Protein 3K3V (pdb70)

CATH classification: 3.30.1490.40

Structure (mmCIF, N/CA/C/O backbone):
data_3K3V
#
_entry.id   3K3V
#
_cell.length_a   68.400
_cell.length_b   68.400
_cell.length_c   111.321
_cell.angle_alpha   90.000
_cell.angle_beta   90.000
_cell.angle_gamma   120.000
#
_symmetry.space_group_name_H-M   'P 65 2 2'
#
loop_
_entity.id
_entity.type
_entity.pdbx_description
1 polymer 'Protein SMY2'
2 water water
#
loop_
_atom_site.group_PDB
_atom_site.id
_atom_site.type_symbol
_atom_site.label_atom_id
_atom_site.label_alt_id
_atom_site.label_comp_id
_atom_site.label_asym_id
_atom_site.label_entity_id
_atom_site.label_seq_id
_atom_site.pdbx_PDB_ins_code
_atom_site.Cartn_x
_atom_site.Cartn_y
_atom_site.Cartn_z
_atom_site.occupancy
_atom_site.B_iso_or_equiv
_atom_site.auth_seq_id
_atom_site.auth_comp_id
_atom_site.auth_asym_id
_atom_site.auth_atom_id
_atom_site.pdbx_PDB_model_num
ATOM 1 N N . GLU A 1 15 ? -8.962 17.739 -10.642 1.00 19.03 15 GLU A N 1
ATOM 2 C CA . GLU A 1 15 ? -10.325 17.105 -10.639 1.00 16.94 15 GLU A CA 1
ATOM 3 C C . GLU A 1 15 ? -10.332 15.942 -9.648 1.00 15.92 15 GLU A C 1
ATOM 4 O O . GLU A 1 15 ? -9.279 15.368 -9.355 1.00 18.49 15 GLU A O 1
ATOM 10 N N . SER A 1 16 ? -11.501 15.592 -9.121 1.00 14.98 16 SER A N 1
ATOM 11 C CA . SER A 1 16 ? -11.605 14.470 -8.192 1.00 14.10 16 SER A CA 1
ATOM 12 C C . SER A 1 16 ? -11.557 13.120 -8.899 1.00 12.56 16 SER A C 1
ATOM 13 O O . SER A 1 16 ? -11.690 13.052 -10.128 1.00 14.67 16 SER A O 1
ATOM 16 N N . SER A 1 17 ? -11.333 12.063 -8.112 1.00 13.66 17 SER A N 1
ATOM 17 C CA A SER A 1 17 ? -11.582 10.702 -8.564 0.60 12.06 17 SER A CA 1
ATOM 18 C CA B SER A 1 17 ? -11.569 10.693 -8.559 0.40 12.59 17 SER A CA 1
ATOM 19 C C . SER A 1 17 ? -12.580 10.038 -7.614 1.00 12.30 17 SER A C 1
ATOM 20 O O . SER A 1 17 ? -12.755 10.472 -6.459 1.00 13.52 17 SER A O 1
ATOM 25 N N . TRP A 1 18 ? -13.246 9.005 -8.123 1.00 9.52 18 TRP A N 1
ATOM 26 C CA . TRP A 1 18 ? -14.416 8.395 -7.506 1.00 9.62 18 TRP A 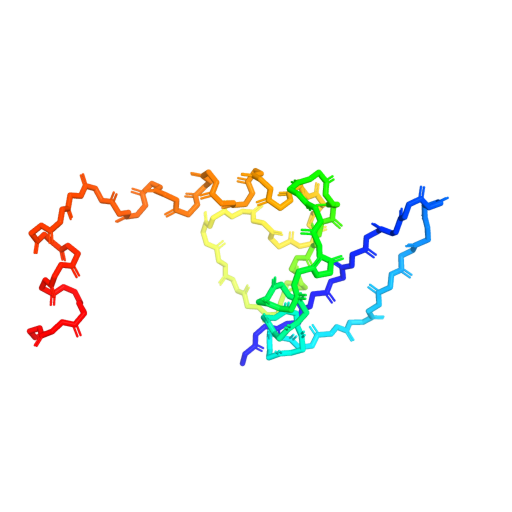CA 1
ATOM 27 C C . TRP A 1 18 ? -14.364 6.874 -7.628 1.00 10.30 18 TRP A C 1
ATOM 28 O O . TRP A 1 18 ? -13.719 6.327 -8.530 1.00 13.75 18 TRP A O 1
ATOM 39 N N . ARG A 1 19 ? -15.056 6.205 -6.710 1.00 12.08 19 ARG A N 1
ATOM 40 C CA . ARG A 1 19 ? -15.332 4.784 -6.822 1.00 12.19 19 ARG A CA 1
ATOM 41 C C . ARG A 1 19 ? -16.838 4.597 -6.826 1.00 11.23 19 ARG A C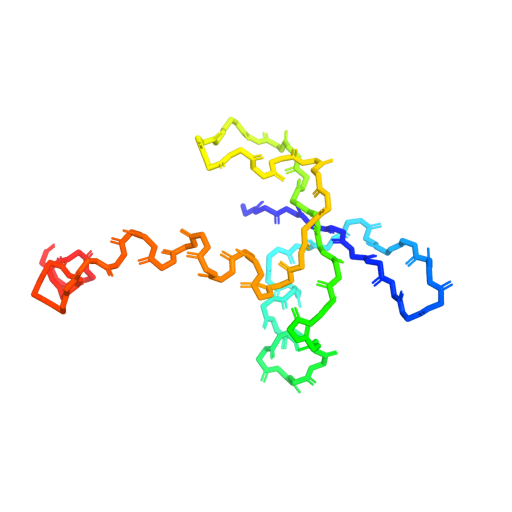 1
ATOM 42 O O . ARG A 1 19 ? -17.588 5.470 -6.368 1.00 12.42 19 ARG A O 1
ATOM 50 N N . TYR A 1 20 ? -17.298 3.465 -7.348 1.00 10.06 20 TYR A N 1
ATOM 51 C CA . TYR A 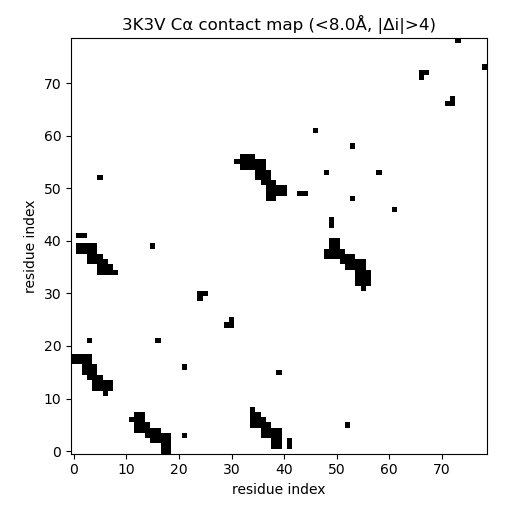1 20 ? -18.701 3.108 -7.185 1.00 9.96 20 TYR A CA 1
ATOM 52 C C . TYR A 1 20 ? -18.844 1.614 -6.918 1.00 10.13 20 TYR A C 1
ATOM 53 O O . TYR A 1 20 ? -17.925 0.814 -7.211 1.00 12.63 20 TYR A O 1
ATOM 62 N N . ILE A 1 21 ? -19.987 1.264 -6.348 1.00 9.69 21 ILE A N 1
ATOM 63 C CA . ILE A 1 21 ? -20.318 -0.130 -6.065 1.00 10.81 21 ILE A CA 1
ATOM 64 C C . ILE A 1 21 ? -21.362 -0.556 -7.080 1.00 10.26 21 ILE A C 1
ATOM 65 O O . ILE A 1 21 ? -22.397 0.103 -7.246 1.00 11.35 21 ILE A O 1
ATOM 70 N N . ASP A 1 22 ? -21.088 -1.649 -7.784 1.00 10.03 22 ASP A N 1
ATOM 71 C CA . ASP A 1 22 ? -22.025 -2.093 -8.804 1.00 11.46 22 ASP A CA 1
ATOM 72 C C . ASP A 1 22 ? -23.209 -2.867 -8.207 1.00 13.98 22 ASP A C 1
ATOM 73 O O . ASP A 1 22 ? -23.350 -3.041 -6.976 1.00 11.51 22 ASP A O 1
ATOM 78 N N . THR A 1 23 ? -24.073 -3.360 -9.092 1.00 15.76 23 THR A N 1
ATOM 79 C CA . THR A 1 23 ? -25.280 -4.074 -8.691 1.00 17.51 23 THR A CA 1
ATOM 80 C C . THR A 1 23 ? -25.019 -5.336 -7.857 1.00 17.19 23 THR A C 1
ATOM 81 O O . THR A 1 23 ? -25.832 -5.733 -7.010 1.00 17.60 23 THR A O 1
ATOM 85 N N . GLN A 1 24 ? -23.871 -5.966 -8.081 1.00 14.34 24 GLN A N 1
ATOM 86 C CA . GLN A 1 24 ? -23.552 -7.197 -7.380 1.00 13.89 24 GLN A CA 1
ATOM 87 C C . GLN A 1 24 ? -22.706 -6.953 -6.126 1.00 12.36 24 GLN A C 1
ATOM 88 O O . GLN A 1 24 ? -22.431 -7.888 -5.389 1.00 13.98 24 GLN A O 1
ATOM 94 N N . GLY A 1 25 ? -22.280 -5.719 -5.901 1.00 10.84 25 GLY A N 1
ATOM 95 C CA . GLY A 1 25 ? -21.498 -5.418 -4.688 1.00 10.53 25 GLY A CA 1
ATOM 96 C C . GLY A 1 25 ? -20.016 -5.197 -4.905 1.00 9.97 25 GLY A C 1
ATOM 97 O O . GLY A 1 25 ? -19.276 -4.934 -3.938 1.00 8.44 25 GLY A O 1
ATOM 98 N N . GLN A 1 26 ? -19.579 -5.285 -6.162 1.00 8.71 26 GLN A N 1
ATOM 99 C CA . GLN A 1 26 ? -18.160 -5.089 -6.477 1.00 11.05 26 GLN A CA 1
ATOM 100 C C . GLN A 1 26 ? -17.808 -3.607 -6.582 1.00 9.77 26 GLN A C 1
ATOM 101 O O . GLN A 1 26 ? -18.547 -2.844 -7.210 1.00 10.30 26 GLN A O 1
ATOM 107 N N . ILE A 1 27 ? -16.670 -3.228 -5.987 1.00 10.02 27 ILE A N 1
ATOM 108 C CA . ILE A 1 27 ? -16.193 -1.835 -6.024 1.00 9.60 27 ILE A CA 1
ATOM 109 C C . ILE A 1 27 ? -15.351 -1.619 -7.295 1.00 11.56 27 ILE A C 1
ATOM 110 O O . ILE A 1 27 ? -14.498 -2.450 -7.632 1.00 10.45 27 ILE A O 1
ATOM 115 N N . HIS A 1 28 ? -15.616 -0.523 -8.010 1.00 11.59 28 HIS A N 1
ATOM 116 C CA . HIS A 1 28 ? -14.880 -0.147 -9.216 1.00 11.79 28 HIS A C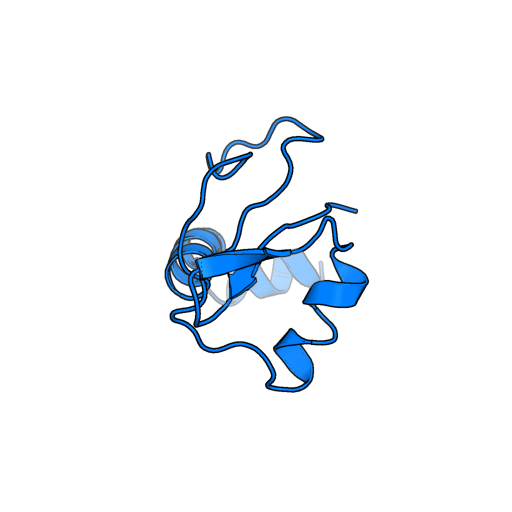A 1
ATOM 11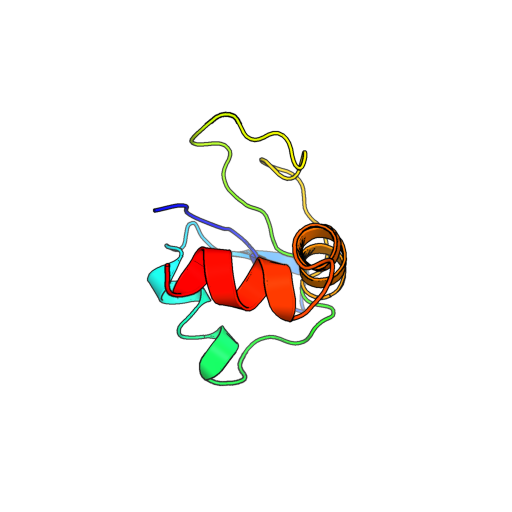7 C C . HIS A 1 28 ? -14.293 1.240 -9.080 1.00 12.51 28 HIS A C 1
ATOM 118 O O . HIS A 1 28 ? -14.866 2.090 -8.385 1.00 12.82 28 HIS A O 1
ATOM 125 N N . GLY A 1 29 ? -13.152 1.435 -9.736 1.00 12.46 29 GLY A N 1
ATOM 126 C CA . GLY A 1 29 ? -12.456 2.724 -9.714 1.00 13.32 29 GLY A CA 1
ATOM 127 C C . GLY A 1 29 ? -11.027 2.582 -9.244 1.00 16.57 29 GLY A C 1
ATOM 128 O O . GLY A 1 29 ? -10.541 1.448 -9.077 1.00 18.14 29 GLY A O 1
ATOM 129 N N . PRO A 1 30 ? -10.334 3.712 -9.025 1.00 18.42 30 PRO A N 1
ATOM 130 C CA . PRO A 1 30 ? -10.801 5.104 -9.176 1.00 15.17 30 PRO A CA 1
ATOM 131 C C . PRO A 1 30 ? -11.046 5.513 -10.627 1.00 14.10 30 PRO A C 1
ATOM 132 O O . PRO A 1 30 ? -10.361 5.044 -11.552 1.00 15.25 30 PRO A O 1
ATOM 136 N N . PHE A 1 31 ? -12.022 6.400 -10.788 1.00 12.71 31 PHE A N 1
ATOM 137 C CA . PHE A 1 31 ? -12.388 7.008 -12.072 1.00 12.49 31 PHE A CA 1
ATOM 138 C C . PHE A 1 31 ? -12.421 8.517 -11.894 1.00 12.80 31 PHE A C 1
ATOM 139 O O . PHE A 1 31 ? -12.910 9.030 -10.866 1.00 11.65 31 PHE A O 1
ATOM 147 N N . THR A 1 32 ? -11.939 9.238 -12.905 1.00 12.19 32 THR A N 1
ATOM 148 C CA . THR A 1 32 ? -11.959 10.700 -12.827 1.00 11.46 32 THR A CA 1
ATOM 149 C C . THR A 1 32 ? -13.388 11.254 -12.852 1.00 11.39 32 THR A C 1
ATOM 150 O O . THR A 1 32 ? -14.332 10.605 -13.355 1.00 9.46 32 THR A O 1
ATOM 154 N N . THR A 1 33 ? -13.536 12.481 -12.354 1.00 10.07 33 THR A N 1
ATOM 155 C CA . THR A 1 33 ? -14.789 13.228 -12.529 1.00 8.99 33 THR A CA 1
ATOM 156 C C . THR A 1 33 ? -15.235 13.195 -13.999 1.00 12.35 33 THR A C 1
ATOM 157 O O . THR A 1 33 ? -16.416 13.003 -14.260 1.00 9.88 33 THR A O 1
ATOM 161 N N . GLN A 1 34 ? -14.306 13.389 -14.933 1.00 11.02 34 GLN A N 1
ATOM 162 C CA . GLN A 1 34 ? -14.713 13.407 -16.340 1.00 14.08 34 GLN A CA 1
ATOM 163 C C . GLN A 1 34 ? -15.389 12.079 -16.736 1.00 12.08 34 GLN A C 1
ATOM 164 O O . GLN A 1 34 ? -16.427 12.103 -17.402 1.00 10.63 34 GLN A O 1
ATOM 170 N N . MET A 1 35 ? -14.802 10.953 -16.319 1.00 11.58 35 MET A N 1
ATOM 171 C CA . MET A 1 35 ? -15.319 9.622 -16.677 1.00 11.36 35 MET A CA 1
ATOM 172 C C . MET A 1 35 ? -16.710 9.423 -16.060 1.00 11.44 35 MET A C 1
ATOM 173 O O . MET A 1 35 ? -17.632 8.951 -16.738 1.00 10.95 35 MET A O 1
ATOM 178 N N . MET A 1 36 ? -16.854 9.775 -14.778 1.00 9.63 36 MET A N 1
ATOM 179 C CA . MET A 1 36 ? -18.120 9.627 -14.047 1.00 10.16 36 MET A CA 1
ATOM 180 C C . MET A 1 36 ? -19.234 10.510 -14.614 1.00 10.87 36 MET A C 1
ATOM 181 O O . MET A 1 36 ? -20.385 10.079 -14.711 1.00 11.41 36 MET A O 1
ATOM 186 N N . SER A 1 37 ? -18.867 11.743 -14.972 1.00 8.11 37 SER A N 1
ATOM 187 C CA . SER A 1 37 ? -19.775 12.727 -15.562 1.00 8.45 37 SER A CA 1
ATOM 188 C C . SER A 1 37 ? -20.281 12.183 -16.889 1.00 9.77 37 SER A C 1
ATOM 189 O O . SER A 1 37 ? -21.491 12.191 -17.132 1.00 9.15 37 SER A O 1
ATOM 192 N N A GLN A 1 38 ? -19.358 11.715 -17.730 0.50 10.02 38 GLN A N 1
ATOM 193 N N B GLN A 1 38 ? -19.373 11.710 -17.739 0.50 9.50 38 GLN A N 1
ATOM 194 C CA A GLN A 1 38 ? -19.715 11.113 -19.021 0.50 11.67 38 GLN A CA 1
ATOM 195 C CA B GLN A 1 38 ? -19.783 11.148 -19.031 0.50 10.35 38 GLN A CA 1
ATOM 196 C C A GLN A 1 38 ? -20.717 9.972 -18.865 0.50 11.26 38 GLN A C 1
ATOM 197 C C B GLN A 1 38 ? -20.725 9.952 -18.884 0.50 10.62 38 GLN A C 1
ATOM 198 O O A GLN A 1 38 ? -21.730 9.928 -19.570 0.50 10.83 38 GLN A O 1
ATOM 199 O O B GLN A 1 38 ? -21.709 9.849 -19.620 0.50 10.07 38 GLN A O 1
ATOM 210 N N . TRP A 1 39 ? -20.436 9.054 -17.940 1.00 10.06 39 TRP A N 1
ATOM 211 C CA . TRP A 1 39 ? -21.333 7.922 -17.692 1.00 10.37 39 TRP A CA 1
ATOM 212 C C . TRP A 1 39 ? -22.697 8.362 -17.146 1.00 9.78 39 TRP A C 1
ATOM 213 O O . TRP A 1 39 ? -23.744 7.825 -17.533 1.00 10.88 39 TRP A O 1
ATOM 224 N N . TYR A 1 40 ? -22.689 9.353 -16.260 1.00 8.11 40 TYR A N 1
ATOM 225 C CA . TYR A 1 40 ? -23.950 9.872 -15.727 1.00 8.57 40 TYR A CA 1
ATOM 226 C C . TYR A 1 40 ? -24.810 10.461 -16.853 1.00 8.44 40 TYR A C 1
ATOM 227 O O . TYR A 1 40 ? -26.012 10.154 -16.971 1.00 9.83 40 TYR A O 1
ATOM 236 N N . ILE A 1 41 ? -24.191 11.315 -17.668 1.00 8.55 41 ILE A N 1
ATOM 237 C CA . ILE A 1 41 ? -24.908 11.995 -18.753 1.00 10.28 41 ILE A CA 1
ATOM 238 C C . ILE A 1 41 ? -25.417 10.965 -19.768 1.00 11.81 41 ILE A C 1
ATOM 239 O O . ILE A 1 41 ? -26.507 11.123 -20.350 1.00 13.72 41 ILE A O 1
ATOM 244 N N . GLY A 1 42 ? -24.628 9.913 -19.965 1.00 10.16 42 GLY A N 1
ATOM 245 C CA . GLY A 1 42 ? -24.977 8.759 -20.802 1.00 12.67 42 GLY A CA 1
ATOM 246 C C . GLY A 1 42 ? -26.095 7.843 -20.318 1.00 13.11 42 GLY A C 1
ATOM 247 O O . GLY A 1 42 ? -26.551 6.958 -21.075 1.00 13.21 42 GLY A O 1
ATOM 248 N N . GLY A 1 43 ? -26.539 8.038 -19.073 1.00 11.55 43 GLY A N 1
ATOM 249 C CA . GLY A 1 43 ? -27.667 7.297 -18.516 1.00 11.89 43 GLY A CA 1
ATOM 250 C C . GLY A 1 43 ? -27.258 5.975 -17.896 1.00 13.36 43 GLY A C 1
ATOM 251 O O . GLY A 1 43 ? -28.081 5.074 -17.679 1.00 13.36 43 GLY A O 1
ATOM 252 N N . TYR A 1 44 ? -25.971 5.830 -17.617 1.00 11.37 44 TYR A N 1
ATOM 253 C CA . TYR A 1 44 ? -25.507 4.559 -17.091 1.00 12.56 44 TYR A CA 1
ATOM 254 C C . TYR A 1 44 ? -25.676 4.371 -15.588 1.00 14.24 44 TYR A C 1
ATOM 255 O O . TYR A 1 44 ? -25.472 3.254 -15.104 1.00 15.85 44 TYR A O 1
ATOM 264 N N . PHE A 1 45 ? -26.006 5.430 -14.851 1.00 13.71 45 PHE A N 1
ATOM 265 C CA . PHE A 1 45 ? -26.080 5.381 -13.376 1.00 14.62 45 PHE A CA 1
ATOM 266 C C . PHE A 1 45 ? -27.470 5.676 -12.794 1.00 17.08 45 PHE A C 1
ATOM 267 O O . PHE A 1 45 ? -28.044 6.748 -13.042 1.00 22.37 45 PHE A O 1
ATOM 275 N N . ALA A 1 46 ? -28.020 4.753 -12.012 1.00 16.94 46 ALA A N 1
ATOM 276 C CA . ALA A 1 46 ? -29.291 4.994 -11.326 1.00 17.74 46 ALA A CA 1
ATOM 277 C C . ALA A 1 46 ? -29.063 5.864 -10.079 1.00 17.30 46 ALA A C 1
ATOM 278 O O . ALA A 1 46 ? -27.946 5.910 -9.562 1.00 16.31 46 ALA A O 1
ATOM 280 N N . SER A 1 47 ? -30.108 6.535 -9.585 1.00 15.77 47 SER A N 1
ATOM 281 C CA . SER A 1 47 ? -29.978 7.401 -8.391 1.00 15.09 47 SER A CA 1
ATOM 282 C C . SER A 1 47 ? -29.634 6.595 -7.133 1.00 15.18 47 SER A C 1
ATOM 283 O O . SER A 1 47 ? -29.166 7.164 -6.127 1.00 14.08 47 SER A O 1
ATOM 286 N N . THR A 1 48 ? -29.857 5.278 -7.198 1.00 12.02 48 THR A N 1
ATOM 287 C CA . THR A 1 48 ? -29.605 4.365 -6.077 1.00 12.26 48 THR A CA 1
ATOM 288 C C . THR A 1 48 ? -28.160 3.865 -6.026 1.00 13.12 48 THR A C 1
ATOM 289 O O . THR A 1 48 ? -27.760 3.208 -5.060 1.00 13.24 48 THR A O 1
ATOM 293 N N . LEU A 1 49 ? -27.369 4.179 -7.054 1.00 14.14 49 LEU A N 1
ATOM 294 C CA . LEU A 1 49 ? -25.983 3.702 -7.120 1.00 13.68 49 LEU A CA 1
ATOM 295 C C . LEU A 1 49 ? -25.134 4.311 -6.005 1.00 11.21 49 LEU A C 1
ATOM 296 O O . LEU A 1 49 ? -25.171 5.526 -5.770 1.00 12.35 49 LEU A O 1
ATOM 301 N N . GLN A 1 50 ? -24.357 3.482 -5.309 1.00 10.76 50 GLN A N 1
ATOM 302 C CA . GLN A 1 50 ? -23.462 4.013 -4.268 1.00 9.60 50 GLN A CA 1
ATOM 303 C C . GLN A 1 50 ? -22.137 4.471 -4.861 1.00 10.47 50 GLN A C 1
ATOM 304 O O . GLN A 1 50 ? -21.497 3.719 -5.594 1.00 11.28 50 GLN A O 1
ATOM 310 N N . ILE A 1 51 ? -21.751 5.710 -4.546 1.00 9.83 51 ILE A N 1
ATOM 311 C CA A ILE A 1 51 ? -20.506 6.297 -5.030 0.50 9.83 51 ILE A CA 1
ATOM 312 C CA B ILE A 1 51 ? -20.496 6.290 -5.034 0.50 10.01 51 ILE A CA 1
ATOM 313 C C . ILE A 1 51 ? -19.676 6.808 -3.859 1.00 11.12 51 ILE A C 1
ATOM 314 O O . ILE A 1 51 ? -20.219 7.022 -2.765 1.00 12.27 51 ILE A O 1
ATOM 323 N N . SER A 1 52 ? -18.379 6.995 -4.102 1.00 10.70 52 SER A N 1
ATOM 324 C CA . SER A 1 52 ? -17.471 7.521 -3.082 1.00 9.97 52 SER A CA 1
ATOM 325 C C . SER A 1 52 ? -16.472 8.455 -3.745 1.00 11.40 52 SER A C 1
ATOM 326 O O . SER A 1 52 ? -15.921 8.118 -4.791 1.00 13.32 52 SER A O 1
ATOM 329 N N . ARG A 1 53 ? -16.251 9.637 -3.165 1.00 10.44 53 ARG A N 1
ATOM 330 C CA . ARG A 1 53 ? -15.218 10.515 -3.680 1.00 12.31 53 ARG A CA 1
ATOM 331 C C . ARG A 1 53 ? -13.913 10.179 -2.956 1.00 13.52 53 ARG A C 1
ATOM 332 O O . ARG A 1 53 ? -13.870 10.133 -1.724 1.00 12.81 53 ARG A O 1
ATOM 340 N N . LEU A 1 54 ? -12.832 9.963 -3.698 1.00 11.62 54 LEU A N 1
ATOM 341 C CA . LEU A 1 54 ? -11.550 9.756 -3.029 1.00 12.11 54 LEU A CA 1
ATOM 342 C C . LEU A 1 54 ? -11.138 11.043 -2.323 1.00 12.76 54 LEU A C 1
ATOM 343 O O . LEU A 1 54 ? -11.261 12.126 -2.890 1.00 12.63 54 LEU A O 1
ATOM 348 N N . GLY A 1 55 ? -10.651 10.919 -1.087 1.00 12.83 55 GLY A N 1
ATOM 349 C CA . GLY A 1 55 ? -10.312 12.106 -0.283 1.00 12.75 55 GLY A CA 1
ATOM 350 C C . GLY A 1 55 ? -9.001 12.776 -0.624 1.00 14.23 55 GLY A C 1
ATOM 351 O O . GLY A 1 55 ? -8.120 12.890 0.229 1.00 13.79 55 GLY A O 1
ATOM 352 N N . SER A 1 56 ? -8.865 13.227 -1.860 1.00 12.05 56 SER A N 1
ATOM 353 C CA . SER A 1 56 ? -7.646 13.833 -2.380 1.00 13.01 56 SER A CA 1
ATOM 354 C C . SER A 1 56 ? -7.435 15.259 -1.873 1.00 13.55 56 SER A C 1
ATOM 355 O O . SER A 1 56 ? -6.305 15.742 -1.834 1.00 14.35 56 SER A O 1
ATOM 358 N N . THR A 1 57 ? -8.518 15.940 -1.494 1.00 13.30 57 THR A N 1
ATOM 359 C CA . THR A 1 57 ? -8.430 17.294 -0.918 1.00 11.56 57 THR A CA 1
ATOM 360 C C . THR A 1 57 ? -9.429 17.394 0.236 1.00 10.85 57 THR A C 1
ATOM 361 O O . THR A 1 57 ? -10.447 16.683 0.209 1.00 12.42 57 THR A O 1
ATOM 365 N N . PRO A 1 58 ? -9.167 18.286 1.222 1.00 9.77 58 PRO A N 1
ATOM 366 C CA . PRO A 1 58 ? -10.145 18.610 2.265 1.00 9.38 58 PRO A CA 1
ATOM 367 C C . PRO A 1 58 ? -11.428 19.160 1.623 1.00 11.87 58 PRO A C 1
ATOM 368 O O . PRO A 1 58 ? -11.377 19.830 0.575 1.00 13.81 58 PRO A O 1
ATOM 372 N N . GLU A 1 59 ? -12.571 18.866 2.226 1.00 11.13 59 GLU A N 1
ATOM 373 C CA . GLU A 1 59 ? -13.856 19.333 1.697 1.00 11.93 59 GLU A CA 1
ATOM 374 C C . GLU A 1 59 ? -14.841 19.336 2.861 1.00 13.34 59 GLU A C 1
ATOM 375 O O . GLU A 1 59 ? -14.735 18.510 3.769 1.00 13.69 59 GLU A O 1
ATOM 381 N N . THR A 1 60 ? -15.765 20.297 2.865 1.00 14.60 60 THR A N 1
ATOM 382 C CA . THR A 1 60 ? -16.575 20.505 4.068 1.00 14.88 60 THR A CA 1
ATOM 383 C C . THR A 1 60 ? -17.898 19.774 4.013 1.00 17.06 60 THR A C 1
ATOM 384 O O . THR A 1 60 ? -18.605 19.721 5.029 1.00 18.33 60 THR A O 1
ATOM 388 N N . LEU A 1 61 ? -18.226 19.221 2.845 1.00 17.45 61 LEU A N 1
ATOM 389 C CA . LEU A 1 61 ? -19.480 18.506 2.641 1.00 23.56 61 LEU A CA 1
ATOM 390 C C . LEU A 1 61 ? -19.479 17.198 3.451 1.00 25.64 61 LEU A C 1
ATOM 391 O O . LEU A 1 61 ? -20.539 16.754 3.900 1.00 28.60 61 LEU A O 1
ATOM 396 N N . GLY A 1 62 ? -18.295 16.624 3.682 1.00 23.03 62 GLY A N 1
ATOM 397 C CA . GLY A 1 62 ? -18.110 15.423 4.511 1.00 22.91 62 GLY A CA 1
ATOM 398 C C . GLY A 1 62 ? -18.265 14.103 3.771 1.00 22.17 62 GLY A C 1
ATOM 399 O O . GLY A 1 62 ? -18.534 13.061 4.395 1.00 23.81 62 GLY A O 1
ATOM 400 N N . ILE A 1 63 ? -18.077 14.136 2.453 1.00 19.09 63 ILE A N 1
ATOM 401 C CA . ILE A 1 63 ? -18.222 12.964 1.577 1.00 15.92 63 ILE A CA 1
ATOM 402 C C . ILE A 1 63 ? -16.941 12.183 1.232 1.00 16.16 63 ILE A C 1
ATOM 403 O O . ILE A 1 63 ? -16.999 11.131 0.575 1.00 14.75 63 ILE A O 1
ATOM 408 N N . ASN A 1 64 ? -15.788 12.709 1.652 1.00 12.35 64 ASN A N 1
ATOM 409 C CA . ASN A 1 64 ? -14.555 12.014 1.318 1.00 10.74 64 ASN A CA 1
ATOM 410 C C . ASN A 1 64 ? -14.595 10.608 1.889 1.00 10.88 64 ASN A C 1
ATOM 411 O O . ASN A 1 64 ? -14.846 10.412 3.088 1.00 10.02 64 ASN A O 1
ATOM 416 N N . ASP A 1 65 ? -14.299 9.658 1.007 1.00 10.33 65 ASP A N 1
ATOM 417 C CA . ASP A 1 65 ? -14.027 8.262 1.370 1.00 11.09 65 ASP A CA 1
ATOM 418 C C . ASP A 1 65 ? -15.203 7.478 1.945 1.00 12.38 65 ASP A C 1
ATOM 419 O O . ASP A 1 65 ? -15.003 6.370 2.448 1.00 16.32 65 ASP A O 1
ATOM 424 N N . ILE A 1 66 ? -16.404 8.040 1.885 1.00 9.29 66 ILE A N 1
ATOM 425 C CA . ILE A 1 66 ? -17.592 7.289 2.344 1.00 10.88 66 ILE A CA 1
ATOM 426 C C . ILE A 1 66 ? -18.420 6.921 1.136 1.00 9.36 66 ILE A C 1
ATOM 427 O O . ILE A 1 66 ? -18.226 7.526 0.076 1.00 11.18 66 ILE A O 1
ATOM 432 N N . PHE A 1 67 ? -19.317 5.943 1.278 1.00 10.60 67 PHE A N 1
ATOM 433 C CA . PHE A 1 67 ? -20.257 5.584 0.213 1.00 9.44 67 PHE A CA 1
ATOM 434 C C . PHE A 1 67 ? -21.646 6.122 0.552 1.00 11.28 67 PHE A C 1
ATOM 435 O O . PHE A 1 67 ? -22.204 5.825 1.609 1.00 11.20 67 PHE A O 1
ATOM 443 N N . ILE A 1 68 ? -22.181 6.935 -0.354 1.00 10.89 68 ILE A N 1
ATOM 444 C CA . ILE A 1 68 ? -23.559 7.424 -0.274 1.00 11.18 68 ILE A CA 1
ATOM 445 C C . ILE A 1 68 ? -24.200 7.191 -1.634 1.00 11.71 68 ILE A C 1
ATOM 446 O O . ILE A 1 68 ? -23.493 6.924 -2.614 1.00 10.94 68 ILE A O 1
ATOM 451 N N . THR A 1 69 ? -25.523 7.275 -1.728 1.00 11.58 69 THR A N 1
ATOM 452 C CA . THR A 1 69 ? -26.115 7.068 -3.048 1.00 11.94 69 THR A CA 1
ATOM 453 C C . THR A 1 69 ? -25.951 8.327 -3.899 1.00 11.47 69 THR A C 1
ATOM 454 O O . THR A 1 69 ? -25.729 9.416 -3.357 1.00 8.51 69 THR A O 1
ATOM 458 N N . LEU A 1 70 ? -26.051 8.161 -5.223 1.00 11.16 70 LEU A N 1
ATOM 459 C CA A LEU A 1 70 ? -26.052 9.292 -6.156 0.60 12.55 70 LEU A CA 1
ATOM 460 C CA B LEU A 1 70 ? -26.039 9.308 -6.137 0.40 11.63 70 LEU A CA 1
ATOM 461 C C . LEU A 1 70 ? -27.138 10.303 -5.783 1.00 12.56 70 LEU A C 1
ATOM 462 O O . LEU A 1 70 ? -26.894 11.526 -5.742 1.00 11.40 70 LEU A O 1
ATOM 471 N N . GLY A 1 71 ? -28.335 9.778 -5.528 1.00 11.86 71 GLY A N 1
ATOM 472 C CA . GLY A 1 71 ? -29.455 10.594 -5.073 1.00 14.07 71 GLY A CA 1
ATOM 473 C C . GLY A 1 71 ? -29.142 11.377 -3.802 1.00 12.31 71 GLY A C 1
ATOM 474 O O . GLY A 1 71 ? -29.532 12.550 -3.692 1.00 12.24 71 GLY A O 1
ATOM 475 N N . GLU A 1 72 ? -28.467 10.740 -2.834 1.00 12.57 72 GLU A N 1
ATOM 476 C CA . GLU A 1 72 ? -28.056 11.442 -1.602 1.00 10.71 72 GLU A CA 1
ATOM 477 C C . GLU A 1 72 ? -27.033 12.544 -1.876 1.00 11.17 72 GLU A C 1
ATOM 478 O O . GLU A 1 72 ? -27.103 13.624 -1.268 1.00 11.57 72 GLU A O 1
ATOM 484 N N . LEU A 1 73 ? -26.089 12.281 -2.782 1.00 9.10 73 LEU A N 1
ATOM 485 C CA . LEU A 1 73 ? -25.098 13.305 -3.158 1.00 9.40 73 LEU A CA 1
ATOM 486 C C . LEU A 1 73 ? -25.795 14.509 -3.795 1.00 9.45 73 LEU A C 1
ATOM 487 O O . LEU A 1 73 ? -25.464 15.676 -3.501 1.00 9.66 73 LEU A O 1
ATOM 492 N N . MET A 1 74 ? -26.763 14.216 -4.656 1.00 9.23 74 MET A N 1
ATOM 493 C CA . MET A 1 74 ? -27.504 15.279 -5.348 1.00 11.76 74 MET A CA 1
ATOM 494 C C . MET A 1 74 ? -28.273 16.144 -4.356 1.00 10.86 74 MET A C 1
ATOM 495 O O . MET A 1 74 ? -28.242 17.379 -4.450 1.00 11.88 74 MET A O 1
ATOM 500 N N . THR A 1 75 ? -28.926 15.495 -3.395 1.00 10.89 75 THR A N 1
ATOM 501 C CA . THR A 1 75 ? -29.620 16.198 -2.303 1.00 11.89 75 THR A CA 1
ATOM 502 C C . THR A 1 75 ? -28.683 17.090 -1.485 1.00 11.15 75 THR A C 1
ATOM 503 O O . THR A 1 75 ? -29.032 18.254 -1.164 1.00 10.78 75 THR A O 1
ATOM 507 N N . LYS A 1 76 ? -27.496 16.577 -1.158 1.00 11.83 76 LYS A N 1
ATOM 508 C CA . LYS A 1 76 ? -26.522 17.420 -0.465 1.00 11.37 76 LYS A CA 1
ATOM 509 C C . LYS A 1 76 ? -26.128 18.654 -1.293 1.00 13.09 76 LYS A C 1
ATOM 510 O O . LYS A 1 76 ? -26.043 19.758 -0.737 1.00 13.67 76 LYS A O 1
ATOM 516 N N . LEU A 1 77 ? -25.867 18.464 -2.590 1.00 11.53 77 LEU A N 1
ATOM 517 C CA . LEU A 1 77 ? -25.438 19.579 -3.442 1.00 12.80 77 LEU A CA 1
ATOM 518 C C . LEU A 1 77 ? -26.533 20.642 -3.632 1.00 12.34 77 LEU A C 1
ATOM 519 O O . LEU A 1 77 ? -26.231 21.829 -3.825 1.00 11.63 77 LEU A O 1
ATOM 524 N N . GLU A 1 78 ? -27.788 20.217 -3.573 1.00 12.04 78 GLU A N 1
ATOM 525 C CA . GLU A 1 78 ? -28.910 21.160 -3.719 1.00 15.73 78 GLU A CA 1
ATOM 526 C C . GLU A 1 78 ? -28.899 22.271 -2.683 1.00 15.98 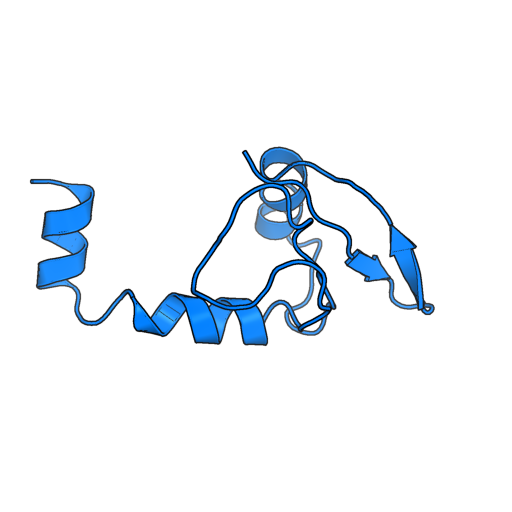78 GLU A C 1
ATOM 527 O O . GLU A 1 78 ? -29.392 23.372 -2.948 1.00 14.89 78 GLU A O 1
ATOM 533 N N . LYS A 1 79 ? -28.339 21.984 -1.509 1.00 16.40 79 LYS A N 1
ATOM 534 C CA . LYS A 1 79 ? -28.258 22.983 -0.446 1.00 18.51 79 LYS A CA 1
ATOM 535 C C . LYS A 1 79 ? -27.509 24.256 -0.867 1.00 19.04 79 LYS A C 1
ATOM 536 O O . LYS A 1 79 ? -27.853 25.340 -0.386 1.00 21.06 79 LYS A O 1
ATOM 542 N N . TYR A 1 80 ? -26.534 24.153 -1.772 1.00 14.71 80 TYR A N 1
ATOM 543 C CA . TYR A 1 80 ? -25.802 25.317 -2.264 1.00 17.03 80 TYR A CA 1
ATOM 544 C C . TYR A 1 80 ? -26.615 26.199 -3.201 1.00 17.73 80 TYR A C 1
ATOM 545 O O . TYR A 1 80 ? -26.314 27.386 -3.317 1.00 21.20 80 TYR A O 1
ATOM 554 N N . ASP A 1 81 ? -27.621 25.625 -3.860 1.00 14.98 81 ASP A N 1
ATOM 555 C CA . ASP A 1 81 ? -28.436 26.320 -4.854 1.00 14.92 81 ASP A CA 1
ATOM 556 C C . ASP A 1 81 ? -29.714 26.803 -4.160 1.00 15.20 81 ASP A C 1
ATOM 557 O O . ASP A 1 81 ? -30.728 26.114 -4.171 1.00 15.89 81 ASP A O 1
ATOM 562 N N . THR A 1 82 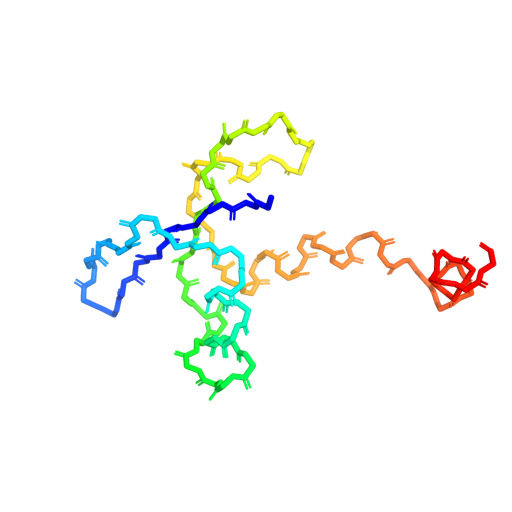? -29.655 27.978 -3.537 1.00 13.39 82 THR A N 1
ATOM 563 C CA . THR A 1 82 ? -30.756 28.429 -2.657 1.00 13.70 82 THR A CA 1
ATOM 564 C C . THR A 1 82 ? -31.910 29.080 -3.410 1.00 14.01 82 THR A C 1
ATOM 565 O O . THR A 1 82 ? -33.063 29.132 -2.924 1.00 13.83 82 THR A O 1
ATOM 569 N N . ASP A 1 83 ? -31.585 29.607 -4.587 1.00 12.71 83 ASP A N 1
ATOM 570 C CA . ASP A 1 83 ? -32.545 30.383 -5.376 1.00 12.34 83 ASP A CA 1
ATOM 571 C C . ASP A 1 83 ? -31.909 30.723 -6.725 1.00 13.83 83 ASP A C 1
ATOM 572 O O . ASP A 1 83 ? -30.674 30.771 -6.802 1.00 12.33 83 ASP A O 1
ATOM 577 N N . PRO A 1 84 ? -32.735 30.958 -7.766 1.00 13.12 84 PRO A N 1
ATOM 578 C CA . PRO A 1 84 ? -32.170 31.255 -9.093 1.00 13.91 84 PRO A CA 1
ATOM 579 C C . PRO A 1 84 ? -31.418 32.578 -9.222 1.00 13.13 84 PRO A C 1
ATOM 580 O O . PRO A 1 84 ? -30.618 32.686 -10.145 1.00 12.16 84 PRO A O 1
ATOM 584 N N . PHE A 1 85 ? -31.660 33.563 -8.350 1.00 13.19 85 PHE A N 1
ATOM 585 C CA . PHE A 1 85 ? -31.009 34.877 -8.479 1.00 12.12 85 PHE A CA 1
ATOM 586 C C . PHE A 1 85 ? -29.534 34.795 -8.092 1.00 12.34 85 PHE A C 1
ATOM 587 O O . PHE A 1 85 ? -28.644 35.225 -8.862 1.00 12.42 85 PHE A O 1
ATOM 595 N N . THR A 1 86 ? -29.289 34.242 -6.911 1.00 11.95 86 THR A N 1
ATOM 596 C CA . THR A 1 86 ? -27.899 33.999 -6.486 1.00 13.94 86 THR A CA 1
ATOM 597 C C . THR A 1 86 ? -27.222 32.982 -7.402 1.00 15.07 86 THR A C 1
ATOM 598 O O . THR A 1 86 ? -26.033 33.122 -7.696 1.00 13.13 86 THR A O 1
ATOM 602 N N . THR A 1 87 ? -27.956 31.961 -7.848 1.00 13.30 87 THR A N 1
ATOM 603 C CA . THR A 1 87 ? -27.351 30.974 -8.753 1.00 14.30 87 THR A CA 1
ATOM 604 C C . THR A 1 87 ? -26.944 31.622 -10.084 1.00 14.80 87 THR A C 1
ATOM 605 O O . THR A 1 87 ? -25.850 31.330 -10.603 1.00 12.90 87 THR A O 1
ATOM 609 N N . PHE A 1 88 ? -27.810 32.495 -10.606 1.00 13.22 88 PHE A N 1
ATOM 610 C CA . PHE A 1 88 ? -27.465 33.218 -11.838 1.00 14.04 88 PHE A CA 1
ATOM 611 C C . PHE A 1 88 ? -26.181 34.041 -11.641 1.00 12.75 88 PHE A C 1
ATOM 612 O O . PHE A 1 88 ? -25.253 33.979 -12.461 1.00 13.62 88 PHE A O 1
ATOM 620 N N . ASP A 1 89 ? -26.140 34.828 -10.567 1.00 10.94 89 ASP A N 1
ATOM 621 C CA . ASP A 1 89 ? -24.967 35.675 -10.317 1.00 12.63 89 ASP A CA 1
ATOM 622 C C . ASP A 1 89 ? -23.687 34.872 -10.125 1.00 13.19 89 ASP A C 1
ATOM 623 O O . ASP A 1 89 ? -22.601 35.277 -10.585 1.00 11.31 89 ASP A O 1
ATOM 628 N N . LYS A 1 90 ? -23.811 33.725 -9.454 1.00 12.39 90 LYS A N 1
ATOM 629 C CA . LYS A 1 90 ? -22.639 32.869 -9.224 1.00 16.16 90 LYS A CA 1
ATOM 630 C C . LYS A 1 90 ? -22.063 32.316 -10.529 1.00 17.35 90 LYS A C 1
ATOM 631 O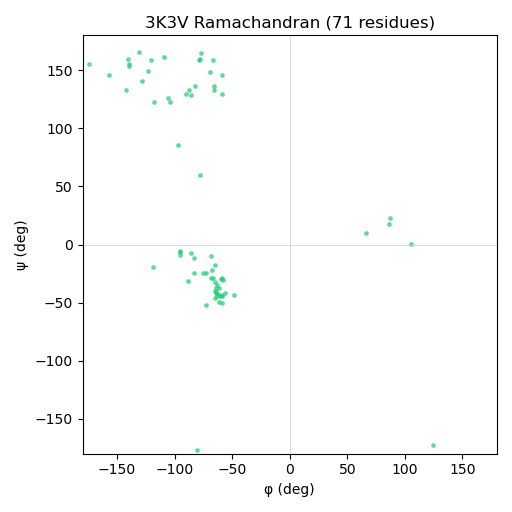 O . LYS A 1 90 ? -20.841 32.128 -10.643 1.00 15.63 90 LYS A O 1
ATOM 637 N N . LEU A 1 91 ? -22.927 32.085 -11.514 1.00 17.69 91 LEU A N 1
ATOM 638 C CA . LEU A 1 91 ? -22.481 31.562 -12.811 1.00 18.36 91 LEU A CA 1
ATOM 639 C C . LEU A 1 91 ? -22.072 32.653 -13.809 1.00 19.45 91 LEU A C 1
ATOM 640 O O . LEU A 1 91 ? -21.140 32.422 -14.598 1.00 18.63 91 LEU A O 1
ATOM 645 N N . HIS A 1 92 ? -22.697 33.831 -13.742 1.00 17.53 92 HIS A N 1
ATOM 646 C CA . HIS A 1 92 ? -22.601 34.873 -14.791 1.00 21.15 92 HIS A CA 1
ATOM 647 C C . HIS A 1 92 ? -22.029 36.249 -14.487 1.00 22.23 92 HIS A C 1
ATOM 648 O O . HIS A 1 92 ? -21.639 36.962 -15.419 1.00 20.11 92 HIS A O 1
ATOM 655 N N . VAL A 1 93 ? -21.988 36.642 -13.216 1.00 21.72 93 VAL A N 1
ATOM 656 C CA . VAL A 1 93 ? -21.499 37.981 -12.855 1.00 23.67 93 VAL A CA 1
ATOM 657 C C . VAL A 1 93 ? -20.047 37.943 -12.370 1.00 26.49 93 VAL A C 1
ATOM 658 O O . VAL A 1 93 ? -19.672 37.064 -11.591 1.00 28.48 93 VAL A O 1
#

Secondary structure (DSSP, 8-state):
--EEEEE-TTS-EEEEEEHHHHHHHHHTT---TT-EEEE--SS--SSS-BT--EEHHHHHHHHHTT---HHHHHHHHH-

Foldseek 3Di:
DWFKWWADPVGDIDDRDDPVVVVVCVVVVNFDQQIWMAIDPPDDDDLPRHPDIDGNVVVVVSVVVVVPDVVVVCVVVPD

Nearest PDB structures (foldseek):
  3k3v-assembly1_A  TM=1.013E+00  e=3.284E-14  Saccharomyces cerevisiae
  3fma-assembly4_D  TM=8.716E-01  e=9.071E-14  Saccharomyces cerevisiae
  7ruq-assembly2_C  TM=9.236E-01  e=2.780E-04  Homo sapiens
  7xzi-assembly1_F  TM=7.877E-01  e=2.645E-01  Chlamydomonas reinhardtii
  7vcf-assembly1_Q  TM=5.359E-01  e=1.234E-01  Chlamydomonas reinhardtii

Solvent-accessible surface area: 5816 Å² total; per-residue (Å²): 157,20,30,38,83,41,35,32,133,154,48,110,84,49,36,87,46,37,52,109,87,18,47,102,87,96,141,50,67,165,27,65,70,107,29,72,5,4,26,59,38,79,72,135,56,141,51,48,14,37,97,79,58,24,35,18,23,91,17,85,66,69,88,107,144,121,86,104,43,97,158,65,36,110,76,135,138,123,146

InterPro domains:
  IPR003169 GYF domain [PF02213] (208-246)
  IPR003169 GYF domain [PS50829] (205-261)
  IPR003169 GYF domain [SM00444] (206-260)
  IPR003169 GYF domain [cd00072] (205-261)
  IPR035445 GYF-like domain superfamily [G3DSA:3.30.1490.40] (191-290)
  IPR035445 GYF-like domain superfamily [SSF55277] (197-268)
  IPR051640 GRB10-interacting GYF [PTHR14445] (74-288)

Radius of gyration: 13.93 Å; Cα contacts (8 Å, |Δi|>4): 109; chains: 1; bounding box: 25×45×25 Å

B-factor: mean 15.65, std 5.76, range [6.97, 38.93]

Organism: Saccharomyces cerevisiae (strain ATCC 204508 / S288c) (NCBI:txid559292)

Sequence (79 aa):
ESSSWRYIDTQGQIHGPFTTQMMSQQWYIGGYFASTLQIISRLGSTPETLGINDIFITLLGELMTKLEKYDTDPFTTFDKLHV

GO terms:
  GO:0005515 protein binding (F, IDA)
  GO:0005634 nucleus (C, IDA)
  GO:0005789 endoplasmic reticulum membrane (C, IDA)
  GO:0006888 endoplasmic reticulum to Golgi vesicle-mediated transport (P, IGI)
  GO:0005737 cytoplasm (C, HDA)
  GO:0005829 cytosol (C, HDA)
  GO:0032984 protein-containing complex disassembly (P, IMP)
  GO:0071630 nuclear protein quality control by the ubiquitin-proteasome system (P, IMP)
  GO:0006357 regulation of transcription by RNA polymerase II (P, IMP)
  GO:0006888 endoplasmic reticulum to Golgi vesicle-mediated transport (P, IPI)